Protein AF-A0A952DTF7-F1 (afdb_monomer_lite)

Foldseek 3Di:
DQAAEEEADQCQVVVVDDGDVSVVVQVVCVVVVHHYHYDDNDPDPVVRLVRSLVSCVVRVPRYDYDHDDDDDPCVVSVVSNVVSCVVSVD

Radius of gyration: 12.48 Å; chains: 1; bounding box: 32×18×34 Å

pLDDT: mean 94.25, std 6.57, range [50.62, 98.5]

Sequence (90 aa):
MTKKIIYIDNFLTKHGYTPTIGATIANLLTNEGFTVVKTSSVKNKLLRLVDMLYALFKNRKNSIALITVYSGSAFYFAYACAWLCRLLHI

Structure (mmCIF, N/CA/C/O backbone):
data_AF-A0A952DTF7-F1
#
_entry.id   AF-A0A952DTF7-F1
#
loop_
_atom_site.group_PDB
_atom_site.id
_atom_site.type_symbol
_atom_site.label_atom_id
_atom_site.label_alt_id
_atom_site.label_comp_id
_atom_site.label_asym_id
_atom_site.label_entity_id
_atom_site.label_seq_id
_atom_site.pdbx_PDB_ins_code
_atom_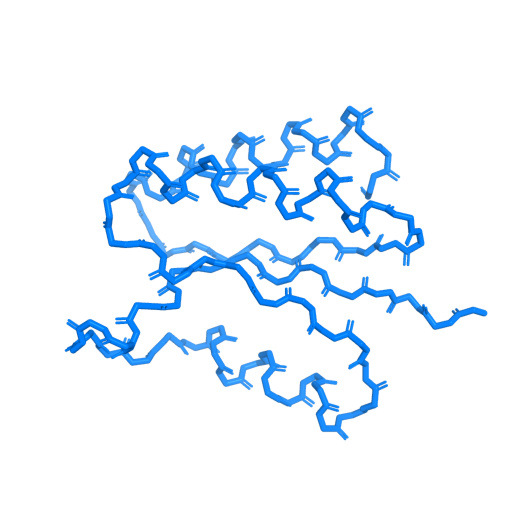site.Cartn_x
_atom_site.Cartn_y
_atom_site.Cartn_z
_atom_site.occupancy
_atom_site.B_iso_or_equiv
_atom_site.auth_seq_id
_atom_site.auth_comp_id
_atom_site.auth_asym_id
_atom_site.auth_atom_id
_atom_site.pdbx_PDB_model_num
ATOM 1 N N . MET A 1 1 ? -9.032 2.606 20.001 1.00 50.62 1 MET A N 1
ATOM 2 C CA . MET A 1 1 ? -8.742 1.682 18.880 1.00 50.62 1 MET A CA 1
ATOM 3 C C . MET A 1 1 ? -7.584 2.246 18.077 1.00 50.62 1 MET A C 1
ATOM 5 O O . MET A 1 1 ? -7.644 3.414 17.713 1.00 50.62 1 MET A O 1
ATOM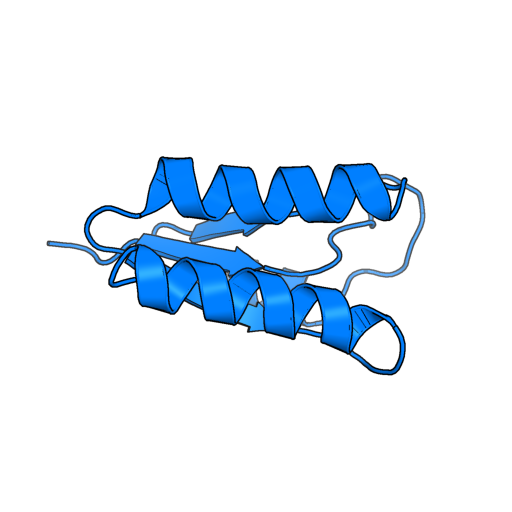 9 N N . THR A 1 2 ? -6.549 1.458 17.799 1.00 61.19 2 THR A N 1
ATOM 10 C CA . THR A 1 2 ? -5.451 1.871 16.913 1.00 61.19 2 THR A CA 1
ATOM 11 C C . THR A 1 2 ? -5.960 1.922 15.472 1.00 61.19 2 THR A C 1
ATOM 13 O O . THR A 1 2 ? -6.484 0.935 14.951 1.00 61.19 2 THR A O 1
ATOM 16 N N . LYS A 1 3 ? -5.894 3.098 14.837 1.00 79.62 3 LYS A N 1
ATOM 17 C CA . LYS A 1 3 ? -6.280 3.249 13.429 1.00 79.62 3 LYS A CA 1
ATOM 18 C C . LYS A 1 3 ? -5.243 2.554 12.549 1.00 79.62 3 LYS A C 1
ATOM 20 O O . LYS A 1 3 ? -4.045 2.793 12.687 1.00 79.62 3 LYS A O 1
ATOM 25 N N . LYS A 1 4 ? -5.709 1.690 11.650 1.00 94.56 4 LYS A N 1
ATOM 26 C CA . LYS A 1 4 ? -4.870 1.018 10.652 1.00 94.56 4 LYS A CA 1
ATOM 27 C C . LYS A 1 4 ? -4.542 1.995 9.522 1.00 94.56 4 LYS A C 1
ATOM 29 O O . LYS A 1 4 ? -5.426 2.707 9.062 1.00 94.56 4 LYS A O 1
ATOM 34 N N . ILE A 1 5 ? -3.313 1.998 9.026 1.00 97.19 5 ILE A N 1
ATOM 35 C CA . ILE A 1 5 ? -2.922 2.810 7.870 1.00 97.19 5 ILE A CA 1
ATOM 36 C C . ILE A 1 5 ? -2.836 1.904 6.647 1.00 97.19 5 ILE A C 1
ATOM 38 O O . ILE A 1 5 ? -2.077 0.939 6.646 1.00 97.19 5 ILE A O 1
ATOM 42 N N . ILE A 1 6 ? -3.600 2.205 5.601 1.00 97.69 6 ILE A N 1
ATOM 43 C CA . ILE A 1 6 ? -3.477 1.553 4.295 1.00 97.69 6 ILE A CA 1
ATOM 44 C C . ILE A 1 6 ? -2.600 2.457 3.433 1.00 97.69 6 ILE A C 1
ATOM 46 O O . ILE A 1 6 ? -3.047 3.501 2.966 1.00 97.69 6 ILE A O 1
ATOM 50 N N . TYR A 1 7 ? -1.337 2.080 3.274 1.00 97.81 7 TYR A N 1
ATOM 51 C CA . TYR A 1 7 ? -0.345 2.845 2.531 1.00 97.81 7 TYR A CA 1
ATOM 52 C C . TYR A 1 7 ? -0.313 2.371 1.081 1.00 97.81 7 TYR A C 1
ATOM 54 O O . TYR A 1 7 ? 0.044 1.221 0.815 1.00 97.81 7 TYR A O 1
ATOM 62 N N . ILE A 1 8 ? -0.697 3.254 0.164 1.00 97.69 8 ILE A N 1
ATOM 63 C CA . ILE A 1 8 ? -0.847 2.993 -1.266 1.00 97.69 8 ILE A CA 1
ATOM 64 C C . ILE A 1 8 ? 0.283 3.693 -2.018 1.00 97.69 8 ILE A C 1
ATOM 66 O O . ILE A 1 8 ? 0.303 4.916 -2.101 1.00 97.69 8 ILE A O 1
ATOM 70 N N . ASP A 1 9 ? 1.195 2.905 -2.579 1.00 96.12 9 ASP A N 1
ATOM 71 C CA . ASP A 1 9 ? 2.358 3.345 -3.349 1.00 96.12 9 ASP A CA 1
ATOM 72 C C . ASP A 1 9 ? 2.762 2.282 -4.396 1.00 96.12 9 ASP A C 1
ATOM 74 O O . ASP A 1 9 ? 2.237 1.163 -4.422 1.00 96.12 9 ASP A O 1
ATOM 78 N N . ASN A 1 10 ? 3.721 2.581 -5.269 1.00 94.19 10 ASN A N 1
ATOM 79 C CA . ASN A 1 10 ? 4.322 1.606 -6.179 1.00 94.19 10 ASN A CA 1
ATOM 80 C C . ASN A 1 10 ? 5.548 0.917 -5.549 1.00 94.19 10 ASN A C 1
ATOM 82 O O . ASN A 1 10 ? 6.678 1.108 -5.999 1.00 94.19 10 ASN A O 1
ATOM 86 N N . PHE A 1 11 ? 5.322 0.042 -4.562 1.00 94.56 11 PHE A N 1
ATOM 87 C CA . PHE A 1 11 ? 6.352 -0.763 -3.880 1.00 94.56 11 PHE A CA 1
ATOM 88 C C . PHE A 1 11 ? 6.988 -1.841 -4.784 1.00 94.56 11 PHE A C 1
ATOM 90 O O . PHE A 1 11 ? 6.852 -3.048 -4.566 1.00 94.56 11 PHE A O 1
ATOM 97 N N . LEU A 1 12 ? 7.696 -1.419 -5.830 1.00 94.75 12 LEU A N 1
ATOM 98 C CA . LEU A 1 12 ? 8.233 -2.285 -6.882 1.00 94.75 12 LEU A CA 1
ATOM 99 C C . LEU A 1 12 ? 9.679 -2.723 -6.655 1.00 94.75 12 LEU A C 1
ATOM 101 O O . LEU A 1 12 ? 10.267 -3.330 -7.547 1.00 94.75 12 LEU A O 1
ATOM 105 N N . THR A 1 13 ? 10.243 -2.479 -5.474 1.00 92.19 13 THR A N 1
ATOM 106 C CA . THR A 1 13 ? 11.631 -2.841 -5.150 1.00 92.19 13 THR A CA 1
ATOM 107 C C . THR A 1 13 ? 11.918 -4.325 -5.365 1.00 92.19 13 THR A C 1
ATOM 109 O O . THR A 1 13 ? 12.971 -4.674 -5.887 1.00 92.19 13 THR A O 1
ATOM 112 N N . LYS A 1 14 ? 10.938 -5.204 -5.109 1.00 91.12 14 LYS A N 1
ATOM 113 C CA . LYS A 1 14 ? 11.064 -6.647 -5.390 1.00 91.12 14 LYS A CA 1
ATOM 114 C C . LYS A 1 14 ? 11.269 -6.993 -6.876 1.00 91.12 14 LYS A C 1
ATOM 116 O O . LYS A 1 14 ? 11.610 -8.122 -7.192 1.00 91.12 14 LYS A O 1
ATOM 121 N N . HIS A 1 15 ? 11.026 -6.043 -7.780 1.00 91.38 15 HIS A N 1
ATOM 122 C CA . HIS A 1 15 ? 11.206 -6.178 -9.230 1.00 91.38 15 HIS A CA 1
ATOM 123 C C . HIS A 1 15 ? 12.421 -5.395 -9.753 1.00 91.38 15 HIS A C 1
ATOM 125 O O . HIS A 1 15 ? 12.492 -5.141 -10.954 1.00 91.38 15 HIS A O 1
ATOM 131 N N . GLY A 1 16 ? 13.334 -4.970 -8.871 1.00 90.81 16 GLY A N 1
ATOM 132 C CA . GLY A 1 16 ? 14.561 -4.250 -9.236 1.00 90.81 16 GLY A CA 1
ATOM 133 C C . GLY A 1 16 ? 14.404 -2.736 -9.417 1.00 90.81 16 GLY A C 1
ATOM 134 O O . GLY A 1 16 ? 15.325 -2.090 -9.901 1.00 90.81 16 GLY A O 1
ATOM 135 N N . TYR A 1 17 ? 13.257 -2.156 -9.045 1.00 91.25 17 TYR A N 1
ATOM 136 C CA . TYR A 1 17 ? 13.067 -0.700 -9.071 1.00 91.25 17 TYR A CA 1
ATOM 137 C C . TYR A 1 17 ? 13.631 -0.042 -7.809 1.00 91.25 17 TYR A C 1
ATOM 139 O O . TYR A 1 17 ? 13.615 -0.630 -6.726 1.00 91.25 17 TYR A O 1
ATOM 147 N N . THR A 1 18 ? 14.055 1.214 -7.932 1.00 90.50 18 THR A N 1
ATOM 148 C CA . THR A 1 18 ? 14.491 2.022 -6.790 1.00 90.50 18 THR A CA 1
ATOM 149 C C . THR A 1 18 ? 13.378 2.121 -5.738 1.00 90.50 18 THR A C 1
ATOM 151 O O . THR A 1 18 ? 12.217 2.332 -6.105 1.00 90.50 18 THR A O 1
ATOM 154 N N . PRO A 1 19 ? 13.693 1.964 -4.438 1.00 88.94 19 PRO A N 1
ATOM 155 C CA . PRO A 1 19 ? 12.737 2.204 -3.363 1.00 88.94 19 PRO A CA 1
ATOM 156 C C . PRO A 1 19 ? 12.113 3.597 -3.451 1.00 88.94 19 PRO A C 1
ATOM 158 O O . PRO A 1 19 ? 12.794 4.583 -3.728 1.00 88.94 19 PRO A O 1
ATOM 161 N N . THR A 1 20 ? 10.810 3.677 -3.196 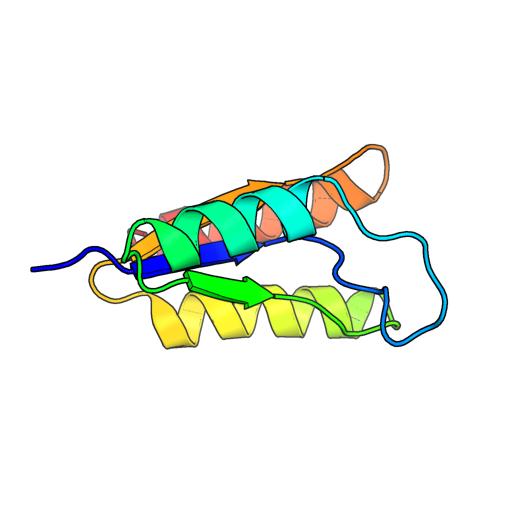1.00 91.31 20 THR A N 1
ATOM 162 C CA . THR A 1 20 ? 10.094 4.950 -3.113 1.00 91.31 20 THR A CA 1
ATOM 163 C C . THR A 1 20 ? 10.322 5.596 -1.749 1.00 91.31 20 THR A C 1
ATOM 165 O O . THR A 1 20 ? 10.568 4.908 -0.755 1.00 91.31 20 THR A O 1
ATOM 168 N N . ILE A 1 21 ? 10.155 6.919 -1.662 1.00 92.06 21 ILE A N 1
ATOM 169 C CA . ILE A 1 21 ? 10.102 7.616 -0.365 1.00 92.06 21 ILE A CA 1
ATOM 170 C C . ILE A 1 21 ? 8.975 7.035 0.506 1.00 92.06 21 ILE A C 1
ATOM 172 O O . ILE A 1 21 ? 9.137 6.900 1.720 1.00 92.06 21 ILE A O 1
ATOM 176 N N . GLY A 1 22 ? 7.863 6.612 -0.107 1.00 92.62 22 GLY A N 1
ATOM 177 C CA . GLY A 1 22 ? 6.766 5.973 0.611 1.00 92.62 22 GLY A CA 1
ATOM 178 C C . GLY A 1 22 ? 7.167 4.672 1.310 1.00 92.62 22 GLY A C 1
ATOM 179 O O . GLY A 1 22 ? 6.643 4.383 2.384 1.00 92.62 22 GLY A O 1
ATOM 180 N N . ALA A 1 23 ? 8.153 3.923 0.799 1.00 92.88 23 ALA A N 1
ATOM 181 C CA . ALA A 1 23 ? 8.677 2.735 1.484 1.00 92.88 23 ALA A CA 1
ATOM 182 C C . ALA A 1 23 ? 9.346 3.099 2.814 1.00 92.88 23 ALA A C 1
ATOM 184 O O . ALA A 1 23 ? 9.103 2.441 3.830 1.00 92.88 23 ALA A O 1
ATOM 185 N N . THR A 1 24 ? 10.125 4.181 2.821 1.00 94.81 24 THR A N 1
ATOM 186 C CA . THR A 1 24 ? 10.750 4.722 4.030 1.00 94.81 24 THR A CA 1
ATOM 187 C C . THR A 1 24 ? 9.694 5.205 5.019 1.00 94.81 24 THR A C 1
ATOM 189 O O . THR A 1 24 ? 9.714 4.788 6.175 1.00 94.81 24 THR A O 1
ATOM 192 N N . ILE A 1 25 ? 8.722 6.008 4.573 1.00 95.88 25 ILE A N 1
ATOM 193 C CA . ILE A 1 25 ? 7.656 6.525 5.448 1.00 95.88 25 ILE A CA 1
ATOM 194 C C . ILE A 1 25 ? 6.830 5.378 6.042 1.00 95.88 25 ILE A C 1
ATOM 196 O O . ILE A 1 25 ? 6.551 5.372 7.238 1.00 95.88 25 ILE A O 1
ATOM 200 N N . ALA A 1 26 ? 6.467 4.374 5.241 1.00 95.31 26 ALA A N 1
ATOM 201 C CA . ALA A 1 26 ? 5.704 3.229 5.723 1.00 95.31 26 ALA A CA 1
ATOM 202 C C . ALA A 1 26 ? 6.473 2.420 6.785 1.00 95.31 26 ALA A C 1
ATOM 204 O O . ALA A 1 26 ? 5.861 1.903 7.720 1.00 95.31 26 ALA A O 1
ATOM 205 N N . ASN A 1 27 ? 7.802 2.313 6.663 1.00 94.75 27 ASN A N 1
ATOM 206 C CA . ASN A 1 27 ? 8.648 1.699 7.690 1.00 94.75 27 ASN A CA 1
ATOM 207 C C . ASN A 1 27 ? 8.694 2.548 8.964 1.00 94.75 27 ASN A C 1
ATOM 209 O O . ASN A 1 27 ? 8.490 2.004 10.043 1.00 94.75 27 ASN A O 1
ATOM 213 N N . LEU A 1 28 ? 8.887 3.865 8.844 1.00 96.69 28 LEU A N 1
ATOM 214 C CA . LEU A 1 28 ? 8.898 4.775 9.994 1.00 9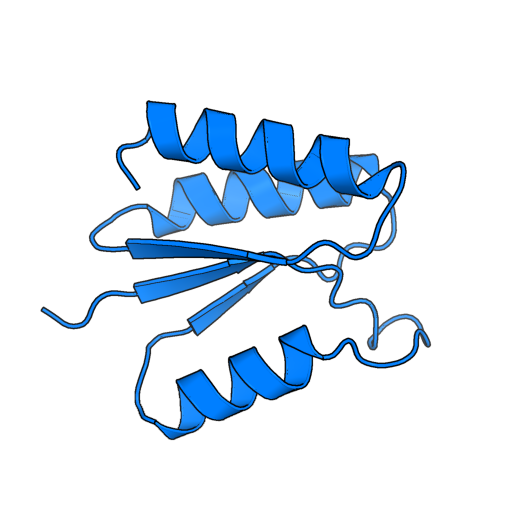6.69 28 LEU A CA 1
ATOM 215 C C . LEU A 1 28 ? 7.574 4.724 10.765 1.00 96.69 28 LEU A C 1
ATOM 217 O O . LEU A 1 28 ? 7.584 4.531 11.973 1.00 96.69 28 LEU A O 1
ATOM 221 N N . LEU A 1 29 ? 6.434 4.768 10.071 1.00 95.62 29 LEU A N 1
ATOM 222 C CA . LEU A 1 29 ? 5.116 4.607 10.697 1.00 95.62 29 LEU A CA 1
ATOM 223 C C . LEU A 1 29 ? 4.976 3.260 11.419 1.00 95.62 29 LEU A C 1
ATOM 225 O O . LEU A 1 29 ? 4.398 3.191 12.499 1.00 95.62 29 LEU A O 1
ATOM 229 N N . THR A 1 30 ? 5.511 2.184 10.840 1.00 95.50 30 THR A N 1
ATOM 230 C CA . THR A 1 30 ? 5.495 0.871 11.502 1.00 95.50 30 THR A CA 1
ATOM 231 C C . THR A 1 30 ? 6.334 0.894 12.784 1.00 95.50 30 THR A C 1
ATOM 233 O O . THR A 1 30 ? 5.896 0.365 13.802 1.00 95.50 30 THR A O 1
ATOM 236 N N . ASN A 1 31 ? 7.503 1.543 12.758 1.00 96.12 31 ASN A N 1
ATOM 237 C CA . ASN A 1 31 ? 8.399 1.666 13.913 1.00 96.12 31 ASN A CA 1
ATOM 238 C C . ASN A 1 31 ? 7.802 2.524 15.040 1.00 96.12 31 ASN A C 1
ATOM 240 O O . ASN A 1 31 ? 8.016 2.217 16.207 1.00 96.12 31 ASN A O 1
ATOM 244 N N . GLU A 1 32 ? 6.994 3.530 14.702 1.00 95.31 32 GLU A N 1
ATOM 245 C CA . GLU A 1 32 ? 6.211 4.336 15.656 1.00 95.31 32 GLU A CA 1
ATOM 246 C C . GLU A 1 32 ? 4.997 3.576 16.243 1.00 95.31 32 GLU A C 1
ATOM 248 O O . GLU A 1 32 ? 4.196 4.135 16.990 1.00 95.31 32 GLU A O 1
ATOM 253 N N . GLY A 1 33 ? 4.819 2.293 15.903 1.00 94.31 33 GLY A N 1
ATOM 254 C CA . GLY A 1 33 ? 3.768 1.434 16.457 1.00 94.31 33 GLY A CA 1
ATOM 255 C C . GLY A 1 33 ? 2.442 1.450 15.688 1.00 94.31 33 GLY A C 1
ATOM 256 O O . GLY A 1 33 ? 1.458 0.862 16.149 1.00 94.31 33 GLY A O 1
ATOM 257 N N . PHE A 1 34 ? 2.376 2.074 14.505 1.00 94.62 34 PHE A N 1
ATOM 258 C CA . PHE A 1 34 ? 1.176 2.008 13.668 1.00 94.62 34 PHE A CA 1
ATOM 259 C C . PHE A 1 34 ? 1.056 0.655 12.957 1.00 94.62 34 PHE A C 1
ATOM 261 O O . PHE A 1 34 ? 2.019 0.088 12.445 1.00 94.62 34 PHE A O 1
ATOM 268 N N . THR A 1 35 ? -0.176 0.156 12.827 1.00 95.38 35 THR A N 1
ATOM 269 C CA . THR A 1 35 ? -0.462 -0.989 11.952 1.00 95.38 35 THR A CA 1
ATOM 270 C C . THR A 1 35 ? -0.536 -0.517 10.502 1.00 95.38 35 THR A C 1
ATOM 272 O O . THR A 1 35 ? -1.559 0.032 10.086 1.00 95.38 35 THR A O 1
ATOM 275 N N . VAL A 1 36 ? 0.527 -0.741 9.726 1.00 96.88 36 VAL A N 1
ATOM 276 C CA . VAL A 1 36 ? 0.626 -0.300 8.325 1.00 96.88 36 VAL A CA 1
ATOM 277 C C . VAL A 1 36 ? 0.435 -1.472 7.358 1.00 96.88 36 VAL A C 1
ATOM 279 O O . VAL A 1 36 ? 1.193 -2.439 7.362 1.00 96.88 36 VAL A O 1
ATOM 282 N N . VAL A 1 37 ? -0.555 -1.365 6.475 1.00 96.75 37 VAL A N 1
ATOM 283 C CA . VAL A 1 37 ? -0.775 -2.272 5.343 1.00 96.75 37 VAL A CA 1
ATOM 284 C C . VAL A 1 37 ? -0.233 -1.616 4.081 1.00 96.75 37 VAL A C 1
ATOM 286 O O . VAL A 1 37 ? -0.788 -0.626 3.617 1.00 96.75 37 VAL A O 1
ATOM 289 N N . LYS A 1 38 ? 0.838 -2.173 3.515 1.00 96.69 38 LYS A N 1
ATOM 290 C CA . LYS A 1 38 ? 1.487 -1.659 2.302 1.00 96.69 38 LYS A CA 1
ATOM 291 C C . LYS A 1 38 ? 0.892 -2.317 1.054 1.00 96.69 38 LYS A C 1
ATOM 293 O O . LYS A 1 38 ? 0.871 -3.542 0.953 1.00 96.69 38 LYS A O 1
ATOM 298 N N . THR A 1 39 ? 0.461 -1.518 0.087 1.00 95.94 39 THR A N 1
ATOM 299 C CA . THR A 1 39 ? 0.075 -1.940 -1.269 1.00 95.94 39 THR A CA 1
ATOM 300 C C . THR A 1 39 ? 0.619 -0.904 -2.259 1.00 95.94 39 THR A C 1
ATOM 302 O O . THR A 1 39 ? 0.712 0.256 -1.912 1.00 95.94 39 THR A O 1
ATOM 305 N N . SER A 1 40 ? 1.088 -1.212 -3.461 1.00 93.81 40 SER A N 1
ATOM 306 C CA . SER A 1 40 ? 1.120 -2.490 -4.158 1.00 93.81 40 SER A CA 1
ATOM 307 C C . SER A 1 40 ? 2.523 -2.795 -4.671 1.00 93.81 40 SER A C 1
ATOM 309 O O . SER A 1 40 ? 3.232 -1.921 -5.168 1.00 93.81 40 SER A O 1
ATOM 311 N N . SER A 1 41 ? 2.892 -4.076 -4.632 1.00 94.94 41 SER A N 1
ATOM 312 C CA . SER A 1 41 ? 4.130 -4.579 -5.236 1.00 94.94 41 SER A CA 1
ATOM 313 C C . SER A 1 41 ? 3.906 -5.278 -6.582 1.00 94.94 41 SER A C 1
ATOM 315 O O . SER A 1 41 ? 4.802 -5.935 -7.105 1.00 94.94 41 SER A O 1
ATOM 317 N N . VAL A 1 42 ? 2.719 -5.184 -7.181 1.00 96.44 42 VAL A N 1
ATOM 318 C CA . VAL A 1 42 ? 2.409 -5.854 -8.455 1.00 96.44 42 VAL A CA 1
ATOM 319 C C . VAL A 1 42 ? 3.008 -5.077 -9.636 1.00 96.44 42 VAL A C 1
ATOM 321 O O . VAL A 1 42 ? 2.847 -3.864 -9.729 1.00 96.44 42 VAL A O 1
ATOM 324 N N . LYS A 1 43 ? 3.718 -5.741 -10.563 1.00 94.31 43 LYS A N 1
ATOM 325 C CA . LYS A 1 43 ? 4.410 -5.069 -11.688 1.00 94.31 43 LYS A CA 1
ATOM 326 C C . LYS A 1 43 ? 3.464 -4.636 -12.814 1.00 94.31 43 LYS A C 1
ATOM 328 O O . LYS A 1 43 ? 3.618 -3.540 -13.351 1.00 94.31 43 LYS A O 1
ATOM 333 N N . ASN A 1 44 ? 2.491 -5.472 -13.169 1.00 95.75 44 ASN A N 1
ATOM 334 C CA . ASN A 1 44 ? 1.507 -5.138 -14.198 1.00 95.75 44 ASN A CA 1
ATOM 335 C C . ASN A 1 44 ? 0.588 -4.009 -13.700 1.00 95.75 44 ASN A C 1
ATOM 337 O O . ASN A 1 44 ? 0.047 -4.101 -12.603 1.00 95.75 44 ASN A O 1
ATOM 341 N N . LYS A 1 45 ? 0.416 -2.949 -14.498 1.00 94.19 45 LYS A N 1
ATOM 342 C CA . LYS A 1 45 ? -0.323 -1.738 -14.101 1.00 94.19 45 LYS A CA 1
ATOM 343 C C . LYS A 1 45 ? -1.795 -2.009 -13.769 1.00 94.19 45 LYS A C 1
ATOM 345 O O . LYS A 1 45 ? -2.280 -1.488 -12.773 1.00 94.19 45 LYS A O 1
ATOM 350 N N . LEU A 1 46 ? -2.483 -2.831 -14.563 1.00 95.75 46 LEU A N 1
ATOM 351 C CA . LEU A 1 46 ? -3.900 -3.139 -14.340 1.00 95.75 46 LEU A CA 1
ATOM 352 C C . LEU A 1 46 ? -4.076 -3.992 -13.083 1.00 95.75 46 LEU A C 1
ATOM 354 O O . LEU A 1 46 ? -4.856 -3.644 -12.201 1.00 95.75 46 LEU A O 1
ATOM 358 N N . LEU A 1 47 ? -3.276 -5.053 -12.950 1.00 97.19 47 LEU A N 1
ATOM 359 C CA . LEU A 1 47 ? -3.307 -5.906 -11.760 1.00 97.19 47 LEU A CA 1
ATOM 360 C C . LEU A 1 47 ? -2.890 -5.148 -10.492 1.00 97.19 47 LEU A C 1
ATOM 362 O O . LEU A 1 47 ? -3.407 -5.424 -9.416 1.00 97.19 47 LEU A O 1
ATOM 366 N N . ARG A 1 48 ? -1.993 -4.162 -10.611 1.00 96.75 48 ARG A N 1
ATOM 367 C CA . ARG A 1 48 ? -1.622 -3.267 -9.508 1.00 96.75 48 ARG A CA 1
ATOM 368 C C . ARG A 1 48 ? -2.803 -2.438 -9.031 1.00 96.75 48 ARG A C 1
ATOM 370 O O . ARG A 1 48 ? -2.995 -2.319 -7.829 1.00 96.75 48 ARG A O 1
ATOM 377 N N . LEU A 1 49 ? -3.585 -1.879 -9.953 1.00 97.44 49 LEU A N 1
ATOM 378 C CA . LEU A 1 49 ? -4.776 -1.125 -9.577 1.00 97.44 49 LEU A CA 1
ATOM 379 C C . LEU A 1 49 ? -5.768 -2.026 -8.831 1.00 97.44 49 LEU A C 1
ATOM 381 O O . LEU A 1 49 ? -6.245 -1.650 -7.766 1.00 97.44 49 LEU A O 1
ATOM 385 N N . VAL A 1 50 ? -6.014 -3.237 -9.337 1.00 98.06 50 VAL A N 1
ATOM 386 C CA . VAL A 1 50 ? -6.883 -4.219 -8.665 1.00 98.06 50 VAL A CA 1
ATOM 387 C C . VAL A 1 50 ? -6.360 -4.565 -7.267 1.00 98.06 50 VAL A C 1
ATOM 389 O O . VAL A 1 50 ? -7.140 -4.578 -6.319 1.00 98.06 50 VAL A O 1
ATOM 392 N N . ASP A 1 51 ? -5.053 -4.784 -7.114 1.00 98.25 51 ASP A N 1
ATOM 393 C CA . ASP A 1 51 ? -4.418 -5.067 -5.821 1.00 98.25 51 ASP A CA 1
ATOM 394 C C . ASP A 1 51 ? -4.590 -3.909 -4.819 1.00 98.25 51 ASP A C 1
ATOM 396 O O . ASP A 1 51 ? -4.956 -4.140 -3.665 1.00 98.25 51 ASP A O 1
ATOM 400 N N . MET A 1 52 ? -4.418 -2.658 -5.265 1.00 98.00 52 MET A N 1
ATOM 401 C CA . MET A 1 52 ? -4.639 -1.464 -4.435 1.00 98.00 52 MET A CA 1
ATOM 402 C C . MET A 1 52 ? -6.102 -1.340 -3.983 1.00 98.00 52 MET A C 1
ATOM 404 O O . MET A 1 52 ? -6.376 -1.141 -2.796 1.00 98.00 52 MET A O 1
ATOM 408 N N . LEU A 1 53 ? -7.052 -1.504 -4.910 1.00 98.38 53 LEU A N 1
ATOM 409 C CA . LEU A 1 53 ? -8.488 -1.427 -4.616 1.00 98.38 53 LEU A CA 1
ATOM 410 C C . LEU A 1 53 ? -8.940 -2.567 -3.690 1.00 98.38 53 LEU A C 1
ATOM 412 O O . LEU A 1 53 ? -9.705 -2.349 -2.748 1.00 98.38 53 LEU A O 1
ATOM 416 N N . TYR A 1 54 ? -8.428 -3.780 -3.906 1.00 98.19 54 TYR A N 1
ATOM 417 C CA . TYR A 1 54 ? -8.707 -4.925 -3.045 1.00 98.19 54 TYR A CA 1
ATOM 418 C C . TYR A 1 54 ? -8.155 -4.720 -1.630 1.00 98.19 54 TYR A C 1
ATOM 420 O O . TYR A 1 54 ? -8.843 -5.019 -0.649 1.00 98.19 54 TYR A O 1
ATOM 428 N N . ALA A 1 55 ? -6.946 -4.165 -1.497 1.00 97.62 55 ALA A N 1
ATOM 429 C CA . ALA A 1 55 ? -6.357 -3.860 -0.199 1.00 97.62 55 ALA A CA 1
ATOM 430 C C . ALA A 1 55 ? -7.202 -2.851 0.595 1.00 97.62 55 ALA A C 1
ATOM 432 O O . ALA A 1 55 ? -7.428 -3.084 1.789 1.00 97.62 55 ALA A O 1
ATOM 433 N N . LEU A 1 56 ? -7.712 -1.800 -0.063 1.00 98.00 56 LEU A N 1
ATOM 434 C CA . LEU A 1 56 ? -8.672 -0.852 0.518 1.00 98.00 56 LEU A CA 1
ATOM 435 C C . LEU A 1 56 ? -9.930 -1.567 1.011 1.00 98.00 56 LEU A C 1
ATOM 437 O O . LEU A 1 56 ? -10.269 -1.486 2.192 1.00 98.00 56 LEU A O 1
ATOM 441 N N . PHE A 1 57 ? -10.581 -2.339 0.139 1.00 97.75 57 PHE A N 1
ATOM 442 C CA . PHE A 1 57 ? -11.806 -3.058 0.486 1.00 97.75 57 PHE A CA 1
ATOM 443 C C . PHE A 1 57 ? -11.611 -4.023 1.664 1.00 97.75 57 PHE A C 1
ATOM 445 O O . PHE A 1 57 ? -12.415 -4.035 2.604 1.00 97.75 57 PHE A O 1
ATOM 452 N N . LYS A 1 58 ? -10.526 -4.805 1.648 1.00 97.25 58 LYS A N 1
ATOM 453 C CA . LYS A 1 58 ? -10.205 -5.795 2.684 1.00 97.25 58 LYS A CA 1
ATOM 454 C C . LYS A 1 58 ? -9.887 -5.147 4.034 1.00 97.25 58 LYS A C 1
ATOM 456 O O . LYS A 1 58 ? -10.228 -5.712 5.071 1.00 97.25 58 LYS A O 1
ATOM 461 N N . ASN A 1 59 ? -9.244 -3.978 4.038 1.00 96.06 59 ASN A N 1
ATOM 462 C CA . ASN A 1 59 ? -8.728 -3.345 5.256 1.00 96.06 59 ASN A CA 1
ATOM 463 C C . ASN A 1 59 ? -9.522 -2.127 5.747 1.00 96.06 59 ASN A C 1
ATOM 465 O O . ASN A 1 59 ? -9.113 -1.544 6.744 1.00 96.06 59 ASN A O 1
ATOM 469 N N . ARG A 1 60 ? -10.663 -1.807 5.126 1.00 94.69 60 ARG A N 1
ATOM 470 C CA . ARG A 1 60 ? -11.491 -0.606 5.365 1.00 94.69 60 ARG A CA 1
ATOM 471 C C . ARG A 1 60 ? -11.923 -0.301 6.808 1.00 94.69 60 ARG A C 1
ATOM 473 O O . ARG A 1 60 ? -12.331 0.813 7.111 1.00 94.69 60 ARG A O 1
ATOM 480 N N . LYS A 1 61 ? -11.946 -1.292 7.704 1.00 93.81 61 LYS A N 1
ATOM 481 C CA . LYS A 1 61 ? -12.476 -1.105 9.065 1.00 93.81 61 LYS A CA 1
ATOM 482 C C . LYS A 1 61 ? -11.467 -0.350 9.931 1.00 93.81 61 LYS A C 1
ATOM 484 O O . LYS A 1 61 ? -10.361 -0.846 10.135 1.00 93.81 61 LYS A O 1
ATOM 489 N N . ASN A 1 62 ? -11.892 0.785 10.498 1.00 93.38 62 ASN A N 1
ATOM 490 C CA . ASN A 1 62 ? -11.077 1.639 11.371 1.00 93.38 62 ASN A CA 1
ATOM 491 C C . ASN A 1 62 ? -9.702 1.959 10.753 1.00 93.38 62 ASN A C 1
ATOM 493 O O . ASN A 1 62 ? -8.655 1.795 11.388 1.00 93.38 62 ASN A O 1
ATOM 497 N N . SER A 1 63 ? -9.716 2.352 9.480 1.00 95.62 63 SER A N 1
ATOM 498 C CA . SER A 1 63 ? -8.512 2.622 8.704 1.00 95.62 63 SER A CA 1
ATOM 499 C C . SER A 1 63 ? -8.446 4.058 8.209 1.00 95.62 63 SER A C 1
ATOM 501 O O . SER A 1 63 ? -9.468 4.717 8.109 1.00 95.62 63 SER A O 1
ATOM 503 N N . ILE A 1 64 ? -7.240 4.504 7.872 1.00 96.00 64 ILE A N 1
ATOM 504 C CA . ILE A 1 64 ? -6.963 5.710 7.092 1.00 96.00 64 ILE A CA 1
ATOM 505 C C . ILE A 1 64 ? -6.145 5.277 5.876 1.00 96.00 64 ILE A C 1
ATOM 507 O O . ILE A 1 64 ? -5.224 4.467 6.009 1.00 96.00 64 ILE A O 1
ATOM 511 N N . ALA A 1 65 ? -6.458 5.812 4.699 1.00 97.06 65 ALA A N 1
ATOM 512 C CA . ALA A 1 65 ? -5.668 5.590 3.494 1.00 97.06 65 ALA A CA 1
ATOM 513 C C . ALA A 1 65 ? -4.633 6.710 3.299 1.00 97.06 65 ALA A C 1
ATOM 515 O O . ALA A 1 65 ? -4.984 7.888 3.293 1.00 97.06 65 ALA A O 1
ATOM 516 N N . LEU A 1 66 ? -3.367 6.342 3.095 1.00 97.06 66 LEU A N 1
ATOM 517 C CA . LEU A 1 66 ? -2.311 7.247 2.637 1.00 97.06 66 LEU A CA 1
ATOM 518 C C . LEU A 1 66 ? -1.978 6.898 1.190 1.00 97.06 66 LEU A C 1
ATOM 520 O O . LEU A 1 66 ? -1.423 5.836 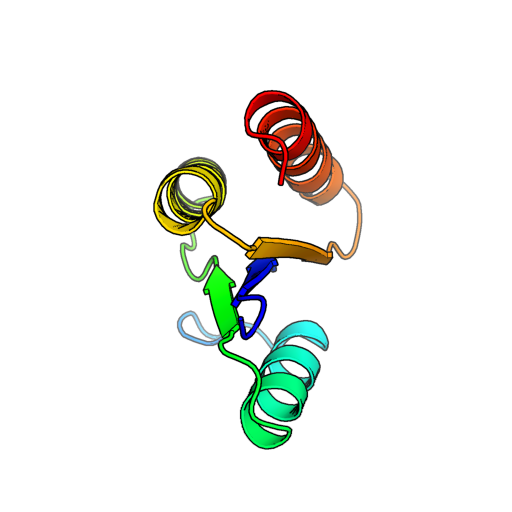0.926 1.00 97.06 66 LEU A O 1
ATOM 524 N N . ILE A 1 67 ? -2.343 7.777 0.258 1.00 96.69 67 ILE A N 1
ATOM 525 C CA . ILE A 1 67 ? -2.123 7.579 -1.177 1.00 96.69 67 ILE A CA 1
ATOM 526 C C . ILE A 1 67 ? -0.933 8.428 -1.606 1.00 96.69 67 ILE A C 1
ATOM 528 O O . ILE A 1 67 ? -1.016 9.656 -1.606 1.00 96.69 67 ILE A O 1
ATOM 532 N N . THR A 1 68 ? 0.154 7.780 -2.009 1.00 94.69 68 THR A N 1
ATOM 533 C CA . THR A 1 68 ? 1.338 8.442 -2.556 1.00 94.69 68 THR A CA 1
ATOM 534 C C . THR A 1 68 ? 1.500 8.083 -4.020 1.00 94.69 68 THR A C 1
ATOM 536 O O . THR A 1 68 ? 1.555 6.915 -4.399 1.00 94.69 68 THR A O 1
ATOM 539 N N . VAL A 1 69 ? 1.584 9.107 -4.860 1.00 93.81 69 VAL A N 1
ATOM 540 C CA . VAL A 1 69 ? 1.849 8.967 -6.290 1.00 93.81 69 VAL A CA 1
ATOM 541 C C . VAL A 1 69 ? 2.878 10.004 -6.699 1.00 93.81 69 VAL A C 1
ATOM 543 O O . VAL A 1 69 ? 2.890 11.109 -6.167 1.00 93.81 69 VAL A O 1
ATOM 546 N N . TYR A 1 70 ? 3.749 9.643 -7.639 1.00 87.19 70 TYR A N 1
ATOM 547 C CA . TYR A 1 70 ? 4.780 10.555 -8.123 1.00 87.19 70 TYR A CA 1
ATOM 548 C C . TYR A 1 70 ? 4.220 11.536 -9.162 1.00 87.19 70 TYR A C 1
ATOM 550 O O . TYR A 1 70 ? 4.161 12.734 -8.910 1.00 87.19 70 TYR A O 1
ATOM 558 N N . SER A 1 71 ? 3.788 11.041 -10.331 1.00 88.38 71 SER A N 1
ATOM 559 C CA . SER A 1 71 ? 3.258 11.885 -11.412 1.00 88.38 71 SER A CA 1
ATOM 560 C C . SER A 1 71 ? 2.590 11.086 -12.545 1.00 88.38 71 SER A C 1
ATOM 562 O O . SER A 1 71 ? 2.601 9.848 -12.576 1.00 88.38 71 SE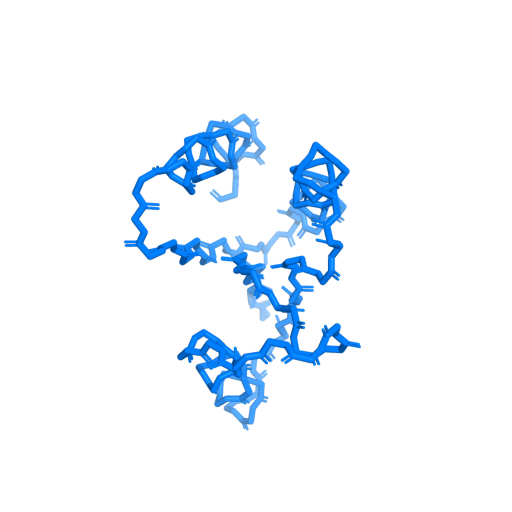R A O 1
ATOM 564 N N . GLY A 1 72 ? 2.009 11.813 -13.507 1.00 93.25 72 GLY A N 1
ATOM 565 C CA . GLY A 1 72 ? 1.535 11.284 -14.787 1.00 93.25 72 GLY A CA 1
ATOM 566 C C . GLY A 1 72 ? 0.447 10.222 -14.631 1.00 93.25 72 GLY A C 1
ATOM 567 O O . GLY A 1 72 ? -0.532 10.413 -13.915 1.00 93.25 72 GLY A O 1
ATOM 568 N N . SER A 1 73 ? 0.630 9.068 -15.283 1.00 89.75 73 SER A N 1
ATOM 569 C CA . SER A 1 73 ? -0.363 7.979 -15.255 1.00 89.75 73 SER A CA 1
ATOM 570 C C . SER A 1 73 ? -0.666 7.429 -13.852 1.00 89.75 73 SER A C 1
ATOM 572 O O . SER A 1 73 ? -1.689 6.773 -13.670 1.00 89.75 73 SER A O 1
ATOM 574 N N . ALA A 1 74 ? 0.176 7.710 -12.849 1.00 92.12 74 ALA A N 1
ATOM 575 C CA . ALA A 1 74 ? -0.093 7.333 -11.465 1.00 92.12 74 ALA A CA 1
ATOM 576 C C . ALA A 1 74 ? -1.308 8.078 -10.874 1.00 92.12 74 ALA A C 1
ATOM 578 O O . ALA A 1 74 ? -1.971 7.540 -9.990 1.00 92.12 74 ALA A O 1
ATOM 579 N N . PHE A 1 75 ? -1.673 9.258 -11.393 1.00 96.31 75 PHE A N 1
ATOM 580 C CA . PHE A 1 75 ? -2.846 9.999 -10.912 1.00 96.31 75 PHE A CA 1
ATOM 581 C C . PHE A 1 75 ? -4.164 9.243 -11.113 1.00 96.31 75 PHE A C 1
ATOM 583 O O . PHE A 1 75 ? -5.060 9.362 -10.282 1.00 96.31 75 PHE A O 1
ATOM 590 N N . TYR A 1 76 ? -4.267 8.393 -12.140 1.00 96.81 76 TYR A N 1
ATOM 591 C CA . TYR A 1 76 ? -5.442 7.535 -12.321 1.00 96.81 76 TYR A CA 1
ATOM 592 C C . TYR A 1 76 ? -5.591 6.503 -11.195 1.00 96.81 76 TYR A C 1
ATOM 594 O O . TYR A 1 76 ? -6.709 6.204 -10.779 1.00 96.81 76 TYR A O 1
ATOM 602 N N . PHE A 1 77 ? -4.477 6.001 -10.651 1.00 97.06 77 PHE A N 1
ATOM 603 C CA . PHE A 1 77 ? -4.496 5.101 -9.496 1.00 97.06 77 PHE A CA 1
ATOM 604 C C . PHE A 1 77 ? -4.980 5.840 -8.252 1.00 97.06 77 PHE A C 1
ATOM 606 O O . PHE A 1 77 ? -5.855 5.337 -7.549 1.00 97.06 77 PHE A O 1
ATOM 613 N N . ALA A 1 78 ? -4.456 7.048 -8.015 1.00 97.62 78 ALA A N 1
ATOM 614 C CA . ALA A 1 78 ? -4.879 7.879 -6.894 1.00 97.62 78 ALA A CA 1
ATOM 615 C C . ALA A 1 78 ? -6.368 8.226 -6.974 1.00 97.62 78 ALA A C 1
ATOM 617 O O . ALA A 1 78 ? -7.077 8.073 -5.983 1.00 97.62 78 ALA A O 1
ATOM 618 N N . TYR A 1 79 ? -6.854 8.622 -8.153 1.00 98.25 79 TYR A N 1
ATOM 619 C CA . TYR A 1 79 ? -8.265 8.929 -8.375 1.00 98.25 79 TYR A CA 1
ATOM 620 C C . TYR A 1 79 ? -9.168 7.730 -8.062 1.00 98.25 79 TYR A C 1
ATOM 622 O O . TYR A 1 79 ? -10.100 7.855 -7.269 1.00 98.25 79 TYR A O 1
ATOM 630 N N . ALA A 1 80 ? -8.867 6.556 -8.624 1.00 98.31 80 ALA A N 1
ATOM 631 C CA . ALA A 1 80 ? -9.656 5.347 -8.398 1.00 98.31 80 ALA A CA 1
ATOM 632 C C . ALA A 1 80 ? -9.642 4.907 -6.922 1.00 98.31 80 ALA A C 1
ATOM 634 O O . ALA A 1 80 ? -10.687 4.566 -6.367 1.00 98.31 80 ALA A O 1
ATOM 635 N N . CYS A 1 81 ? -8.478 4.962 -6.267 1.00 98.19 81 CYS A N 1
ATOM 636 C CA . CYS A 1 81 ? -8.352 4.650 -4.843 1.00 98.19 81 CYS A CA 1
ATOM 637 C C . CYS A 1 81 ? -9.136 5.642 -3.976 1.00 98.19 81 CYS A C 1
ATOM 639 O O . CYS A 1 81 ? -9.891 5.220 -3.106 1.00 98.19 81 CYS A O 1
ATOM 641 N N . ALA A 1 82 ? -9.014 6.947 -4.234 1.00 98.12 82 ALA A N 1
ATOM 642 C CA . ALA A 1 82 ? -9.726 7.984 -3.489 1.00 98.12 82 ALA A CA 1
ATOM 643 C C . ALA A 1 82 ? -11.247 7.891 -3.677 1.00 98.12 82 ALA A C 1
ATOM 645 O O . ALA A 1 82 ? -12.004 8.056 -2.718 1.00 98.12 82 ALA A O 1
ATOM 646 N N . TRP A 1 83 ? -11.702 7.586 -4.895 1.00 98.50 83 TRP A N 1
ATOM 647 C CA . TRP A 1 83 ? -13.113 7.333 -5.173 1.00 98.50 83 TRP A CA 1
ATOM 648 C C . TRP A 1 83 ? -13.637 6.136 -4.369 1.00 98.50 83 TRP A C 1
ATOM 650 O O . TRP A 1 83 ? -14.680 6.242 -3.723 1.00 98.50 83 TRP A O 1
ATOM 660 N N . LEU A 1 84 ? -12.880 5.035 -4.317 1.00 98.31 84 LEU A N 1
ATOM 661 C CA . LEU A 1 84 ? -13.255 3.876 -3.509 1.00 98.31 84 LEU A CA 1
ATOM 662 C C . LEU A 1 84 ? -13.223 4.180 -2.001 1.00 98.31 84 LEU A C 1
ATOM 664 O O . LEU A 1 84 ? -14.122 3.743 -1.288 1.00 98.31 84 LEU A O 1
ATOM 668 N N . CYS A 1 85 ? -12.253 4.956 -1.504 1.00 97.94 85 CYS A N 1
ATOM 669 C CA . CYS A 1 85 ? -12.235 5.390 -0.100 1.00 97.94 85 CYS A CA 1
ATOM 670 C C . CYS A 1 85 ? -13.514 6.146 0.277 1.00 97.94 85 CYS A C 1
ATOM 672 O O . CYS A 1 85 ? -14.104 5.851 1.315 1.00 97.94 85 CYS A O 1
ATOM 674 N N . ARG A 1 86 ? -13.993 7.051 -0.593 1.00 97.62 86 ARG A N 1
ATOM 675 C CA . ARG A 1 86 ? -15.267 7.762 -0.386 1.00 97.62 86 ARG A CA 1
ATOM 676 C C . ARG A 1 86 ? -16.451 6.803 -0.299 1.00 97.62 86 ARG A C 1
ATOM 678 O O . ARG A 1 86 ? -17.279 6.960 0.589 1.00 97.62 86 ARG A O 1
ATOM 685 N N . LEU A 1 87 ? -16.510 5.809 -1.185 1.00 98.00 87 LEU A N 1
ATOM 686 C CA . LEU A 1 87 ? -17.577 4.804 -1.183 1.00 98.00 87 LEU A CA 1
ATOM 687 C C . LEU A 1 87 ? -17.549 3.923 0.078 1.00 98.00 87 LEU A C 1
ATOM 689 O O . LEU A 1 87 ? -18.591 3.497 0.566 1.00 98.00 87 LEU A O 1
ATOM 693 N N . LEU A 1 88 ? -16.355 3.634 0.598 1.00 96.06 88 LEU A N 1
ATOM 694 C CA . LEU A 1 88 ? -16.150 2.755 1.750 1.00 96.06 88 LEU A CA 1
ATOM 695 C C . LEU A 1 88 ? -16.128 3.484 3.101 1.00 96.06 88 LEU A C 1
ATOM 697 O O . LEU A 1 88 ? -15.998 2.808 4.122 1.00 96.06 88 LEU A O 1
ATOM 701 N N . HIS A 1 89 ? -16.250 4.815 3.114 1.00 94.44 89 HIS A N 1
ATOM 702 C CA . HIS A 1 89 ? -16.101 5.658 4.305 1.00 94.44 89 HIS A CA 1
ATOM 703 C C . HIS A 1 89 ? -14.781 5.405 5.064 1.00 94.44 89 HIS A C 1
ATOM 705 O O . HIS A 1 89 ? -14.772 5.266 6.290 1.00 94.44 89 HIS A O 1
ATOM 711 N N . ILE A 1 90 ? -13.680 5.314 4.308 1.00 91.69 90 ILE A N 1
ATOM 712 C CA . ILE A 1 90 ? -12.296 5.238 4.817 1.00 91.69 90 ILE A CA 1
ATOM 713 C C . ILE A 1 90 ? -11.732 6.644 5.011 1.00 91.69 90 ILE A C 1
ATOM 715 O O . ILE A 1 90 ? -11.969 7.490 4.119 1.00 91.69 90 ILE A O 1
#

Secondary structure (DSSP, 8-state):
-PPEEEEES---GGGTPPPPHHHHHHHHHHHTT--EEEE---SSHHHHHHHHHHHHHHH-TTEEEEE---STTHHHHHHHHHHHHHHHT-